Protein AF-C9IYU9-F1 (afdb_monomer)

Sequence (145 aa):
MSISSDEVNFLVYRYLQESGFSHSAFTFGIESHISQSNINGALVPPAALISIIQKGLQYVEAEVSINEDGTLFDGRPIESLSLIDAVMPDVVQTRQQAYRDKLAQQQAAAAAAAAAAASQQGSAKNGENTANGEENGAHTIANNH

pLDDT: mean 80.42, std 19.15, range [40.59, 98.75]

Mean predicted aligned error: 13.11 Å

Solvent-accessible surface area (backbone atoms only — not comparable to full-atom values): 9280 Å² total; per-residue (Å²): 140,87,86,56,69,61,60,54,50,52,33,52,42,49,48,28,53,77,73,64,38,57,68,58,24,53,53,46,40,60,77,67,44,53,88,75,46,92,71,64,66,90,77,55,62,86,65,48,47,61,54,50,52,51,51,48,49,52,47,54,52,46,66,53,45,45,44,98,85,70,48,72,72,90,75,72,86,73,81,79,76,49,75,70,47,70,74,32,69,71,55,46,49,52,50,33,50,55,49,52,54,52,48,56,51,51,52,52,51,52,53,52,53,52,53,57,58,58,64,69,74,69,78,84,80,89,79,88,88,81,82,90,82,91,84,86,85,82,87,85,90,83,84,89,134

Structure (mmCIF, N/CA/C/O backbone):
data_AF-C9IYU9-F1
#
_entry.id   AF-C9IYU9-F1
#
loop_
_atom_site.group_PDB
_atom_site.id
_atom_site.type_symbol
_atom_site.label_atom_id
_atom_site.label_alt_id
_atom_site.label_comp_id
_atom_site.label_asym_id
_atom_site.label_entity_id
_atom_site.label_seq_id
_atom_site.pdbx_PDB_ins_code
_atom_site.Cartn_x
_atom_site.Cartn_y
_atom_site.Cartn_z
_atom_site.occupancy
_atom_site.B_iso_or_equiv
_atom_site.auth_seq_id
_atom_site.auth_comp_id
_atom_site.auth_asym_id
_atom_site.auth_atom_id
_atom_site.pdbx_PDB_model_num
ATOM 1 N N . MET A 1 1 ? 6.353 -12.571 10.142 1.00 62.28 1 MET A N 1
ATOM 2 C CA . MET A 1 1 ? 6.479 -12.282 8.697 1.00 62.28 1 MET A CA 1
ATOM 3 C C . MET A 1 1 ? 7.659 -11.342 8.525 1.00 62.28 1 MET A C 1
ATOM 5 O O . MET A 1 1 ? 7.798 -10.455 9.355 1.00 62.28 1 MET A O 1
ATOM 9 N N . SER A 1 2 ? 8.522 -11.556 7.534 1.00 85.44 2 SER A N 1
ATOM 10 C CA . SER A 1 2 ? 9.650 -10.661 7.236 1.00 85.44 2 SER A CA 1
ATOM 11 C C . SER A 1 2 ? 9.510 -10.134 5.816 1.00 85.44 2 SER A C 1
ATOM 13 O O . SER A 1 2 ? 9.193 -10.913 4.922 1.00 85.44 2 SER A O 1
ATOM 15 N N . ILE A 1 3 ? 9.752 -8.839 5.636 1.00 91.69 3 ILE A N 1
ATOM 16 C CA . ILE A 1 3 ? 9.787 -8.160 4.341 1.00 91.69 3 ILE A CA 1
ATOM 17 C C . ILE A 1 3 ? 11.240 -7.803 4.011 1.00 91.69 3 ILE A C 1
ATOM 19 O O . ILE A 1 3 ? 11.985 -7.378 4.897 1.00 91.69 3 ILE A O 1
ATOM 23 N N . SER A 1 4 ? 11.653 -8.004 2.765 1.00 95.06 4 SER A N 1
ATOM 24 C CA . SER A 1 4 ? 12.990 -7.665 2.269 1.00 95.06 4 SER A CA 1
ATOM 25 C C . SER A 1 4 ? 13.004 -6.326 1.529 1.00 95.06 4 SER A C 1
ATOM 27 O O . SER A 1 4 ? 11.991 -5.880 0.987 1.00 95.06 4 SER A O 1
ATOM 29 N N . SER A 1 5 ? 14.178 -5.690 1.467 1.00 95.25 5 SER A N 1
ATOM 30 C CA . SER A 1 5 ? 14.361 -4.449 0.705 1.00 95.25 5 SER A CA 1
ATOM 31 C C . SER A 1 5 ? 14.053 -4.635 -0.781 1.00 95.25 5 SER A C 1
ATOM 33 O O . SER A 1 5 ? 13.456 -3.750 -1.384 1.00 95.25 5 SER A O 1
ATOM 35 N N . ASP A 1 6 ? 14.397 -5.790 -1.358 1.00 95.88 6 ASP A N 1
ATOM 36 C CA . ASP A 1 6 ? 14.125 -6.097 -2.766 1.00 95.88 6 ASP A CA 1
ATOM 37 C C . ASP A 1 6 ? 12.622 -6.133 -3.060 1.00 95.88 6 ASP A C 1
ATOM 39 O O . ASP A 1 6 ? 12.185 -5.590 -4.072 1.00 95.88 6 ASP A O 1
ATOM 43 N N . GLU A 1 7 ? 11.817 -6.717 -2.167 1.00 96.81 7 GLU A N 1
ATOM 44 C CA . GLU A 1 7 ? 10.355 -6.748 -2.306 1.00 96.81 7 GLU A CA 1
ATOM 45 C C . GLU A 1 7 ? 9.755 -5.343 -2.258 1.00 96.81 7 GLU A C 1
ATOM 47 O O . GLU A 1 7 ? 8.937 -4.989 -3.111 1.00 96.81 7 GLU A O 1
ATOM 52 N N . VAL A 1 8 ? 10.193 -4.516 -1.303 1.00 97.50 8 VAL A N 1
ATOM 53 C CA . VAL A 1 8 ? 9.734 -3.123 -1.200 1.00 97.50 8 VAL A CA 1
ATOM 54 C C . VAL A 1 8 ? 10.152 -2.332 -2.436 1.00 97.50 8 VAL A C 1
ATOM 56 O O . VAL A 1 8 ? 9.312 -1.680 -3.057 1.00 97.50 8 VAL A O 1
ATOM 59 N N . ASN A 1 9 ? 11.422 -2.427 -2.837 1.00 97.94 9 ASN A N 1
ATOM 60 C CA . ASN A 1 9 ? 11.952 -1.735 -4.007 1.00 97.94 9 ASN A CA 1
ATOM 61 C C . ASN A 1 9 ? 11.195 -2.137 -5.272 1.00 97.94 9 ASN A C 1
ATOM 63 O O . ASN A 1 9 ? 10.812 -1.274 -6.058 1.00 97.94 9 ASN A O 1
ATOM 67 N N . PHE A 1 10 ? 10.907 -3.424 -5.459 1.00 98.06 10 PHE A N 1
ATOM 68 C CA . PHE A 1 10 ? 10.161 -3.890 -6.622 1.00 98.06 10 PHE A CA 1
ATOM 69 C C . PHE A 1 10 ? 8.745 -3.320 -6.675 1.00 98.06 10 PHE A C 1
ATOM 71 O O . PHE A 1 10 ? 8.301 -2.865 -7.732 1.00 98.06 10 PHE A O 1
ATOM 78 N N . LEU A 1 11 ? 8.046 -3.284 -5.540 1.00 98.19 11 LEU A N 1
ATOM 79 C CA . LEU A 1 11 ? 6.711 -2.695 -5.461 1.00 98.19 11 LEU A CA 1
ATOM 80 C C . LEU A 1 11 ? 6.729 -1.179 -5.708 1.00 98.19 11 LEU A C 1
ATOM 82 O O . LEU A 1 11 ? 5.859 -0.675 -6.419 1.00 98.19 11 LEU A O 1
ATOM 86 N N . VAL A 1 12 ? 7.730 -0.461 -5.188 1.00 98.50 12 VAL A N 1
ATOM 87 C CA . VAL A 1 12 ? 7.928 0.974 -5.456 1.00 98.50 12 VAL A CA 1
ATOM 88 C C . VAL A 1 12 ? 8.230 1.218 -6.933 1.00 98.50 12 VAL A C 1
ATOM 90 O O . VAL A 1 12 ? 7.568 2.041 -7.561 1.00 98.50 12 VAL A O 1
ATOM 93 N N . TYR A 1 13 ? 9.166 0.471 -7.520 1.00 98.50 13 TYR A N 1
ATOM 94 C CA . TYR A 1 13 ? 9.511 0.567 -8.938 1.00 98.50 13 TYR A CA 1
ATOM 95 C C . TYR A 1 13 ? 8.283 0.353 -9.832 1.00 98.50 13 TYR A C 1
ATOM 97 O O . TYR A 1 13 ? 8.001 1.177 -10.705 1.00 98.50 13 TYR A O 1
ATOM 105 N N . ARG A 1 14 ? 7.502 -0.701 -9.566 1.00 98.25 14 ARG A N 1
ATOM 106 C CA . ARG A 1 14 ? 6.255 -0.991 -10.288 1.00 98.25 14 ARG A CA 1
ATOM 107 C C . ARG A 1 14 ? 5.226 0.121 -10.146 1.00 98.25 14 ARG A C 1
ATOM 109 O O . ARG A 1 14 ? 4.657 0.534 -11.150 1.00 98.25 14 ARG A O 1
ATOM 116 N N . TYR A 1 15 ? 5.037 0.655 -8.943 1.00 98.69 15 TYR A N 1
ATOM 117 C CA . TYR A 1 15 ? 4.150 1.798 -8.723 1.00 98.69 15 TYR A CA 1
ATOM 118 C C . TYR A 1 15 ? 4.567 3.027 -9.545 1.00 98.69 15 TYR A C 1
ATOM 120 O O . TYR A 1 15 ? 3.714 3.672 -10.158 1.00 98.69 15 TYR A O 1
ATOM 128 N N . LEU A 1 16 ? 5.868 3.336 -9.604 1.00 98.75 16 LEU A N 1
ATOM 129 C CA . LEU A 1 16 ? 6.379 4.458 -10.397 1.00 98.75 16 LEU A CA 1
ATOM 130 C C . LEU A 1 16 ? 6.092 4.269 -11.891 1.00 98.75 16 LEU A C 1
ATOM 132 O O . LEU A 1 16 ? 5.670 5.217 -12.554 1.00 98.75 16 LEU A O 1
ATOM 136 N N . GLN A 1 17 ? 6.275 3.052 -12.411 1.00 98.25 17 GLN A N 1
ATOM 137 C CA . GLN A 1 17 ? 5.939 2.719 -13.797 1.00 98.25 17 GLN A CA 1
ATOM 138 C C . GLN A 1 17 ? 4.437 2.851 -14.069 1.00 98.25 17 GLN A C 1
ATOM 140 O O . GLN A 1 17 ? 4.039 3.524 -15.017 1.00 98.25 17 GLN A O 1
ATOM 145 N N . GLU A 1 18 ? 3.606 2.239 -13.225 1.00 98.38 18 GLU A N 1
ATOM 146 C CA . GLU A 1 18 ? 2.145 2.203 -13.367 1.00 98.38 18 GLU A CA 1
ATOM 147 C C . GLU A 1 18 ? 1.512 3.599 -13.263 1.00 98.38 18 GLU A C 1
ATOM 149 O O . GLU A 1 18 ? 0.518 3.877 -13.930 1.00 98.38 18 GLU A O 1
ATOM 154 N N . SER A 1 19 ? 2.123 4.498 -12.487 1.00 98.50 19 SER A N 1
ATOM 155 C CA . SER A 1 19 ? 1.676 5.890 -12.330 1.00 98.50 19 SER A CA 1
ATOM 156 C C . SER A 1 19 ? 2.205 6.838 -13.417 1.00 98.50 19 SER A C 1
ATOM 158 O O . SER A 1 19 ? 1.861 8.017 -13.422 1.00 98.50 19 SER A O 1
ATOM 160 N N . GLY A 1 20 ? 3.061 6.361 -14.328 1.00 98.31 20 GLY A N 1
ATOM 161 C CA . GLY A 1 20 ? 3.636 7.172 -15.406 1.00 98.31 20 GLY A CA 1
ATOM 162 C C . GLY A 1 20 ? 4.847 8.029 -15.010 1.00 98.31 20 GLY A C 1
ATOM 163 O O . GLY A 1 20 ? 5.294 8.860 -15.805 1.00 98.31 20 GLY A O 1
ATOM 164 N N . PHE A 1 21 ? 5.433 7.823 -13.824 1.00 98.62 21 PHE A N 1
ATOM 165 C CA . PHE A 1 21 ? 6.616 8.551 -13.346 1.00 98.62 21 PHE A CA 1
ATOM 166 C C . PHE A 1 21 ? 7.906 8.034 -14.002 1.00 98.62 21 PHE A C 1
ATOM 168 O O . PHE A 1 21 ? 8.796 7.502 -13.344 1.00 98.62 21 PHE A O 1
ATOM 175 N N . SER A 1 22 ? 8.013 8.199 -15.321 1.00 98.12 22 SER A N 1
ATOM 176 C CA . SER A 1 22 ? 9.046 7.569 -16.158 1.00 98.12 22 SER A CA 1
ATOM 177 C C . SER A 1 22 ? 10.479 7.901 -15.726 1.00 98.12 22 SER A C 1
ATOM 179 O O . SER A 1 22 ? 11.313 7.004 -15.625 1.00 98.12 22 SER A O 1
ATOM 181 N N . HIS A 1 23 ? 10.773 9.172 -15.423 1.00 98.56 23 HIS A N 1
ATOM 182 C CA . HIS A 1 23 ? 12.108 9.583 -14.968 1.00 98.56 23 HIS A CA 1
ATOM 183 C C . HIS A 1 23 ? 12.446 9.013 -13.587 1.00 98.56 23 HIS A C 1
ATOM 185 O O . HIS A 1 23 ? 13.547 8.507 -13.389 1.00 98.56 23 HIS A O 1
ATOM 191 N N . SER A 1 24 ? 11.490 9.034 -12.655 1.00 98.69 24 SER A N 1
ATOM 192 C CA . SER A 1 24 ? 11.669 8.460 -11.319 1.00 98.69 24 SER A CA 1
ATOM 193 C C . SER A 1 24 ? 11.855 6.949 -11.384 1.00 98.69 24 SER A C 1
ATOM 195 O O . SER A 1 24 ? 12.763 6.434 -10.748 1.00 98.69 24 SER A O 1
ATOM 197 N N . ALA A 1 25 ? 11.053 6.242 -12.185 1.00 98.44 25 ALA A N 1
ATOM 198 C CA . ALA A 1 25 ? 11.197 4.805 -12.391 1.00 98.44 25 ALA A CA 1
ATOM 199 C C . ALA A 1 25 ? 12.566 4.457 -12.995 1.00 98.44 25 ALA A C 1
ATOM 201 O O . ALA A 1 25 ? 13.191 3.494 -12.561 1.00 98.44 25 ALA A O 1
ATOM 202 N N . PHE A 1 26 ? 13.056 5.247 -13.959 1.00 98.44 26 PHE A N 1
ATOM 203 C CA . PHE A 1 26 ? 14.385 5.056 -14.540 1.00 98.44 26 PHE A CA 1
ATOM 204 C C . PHE A 1 26 ? 15.492 5.210 -13.491 1.00 98.44 26 PHE A C 1
ATOM 206 O O . PHE A 1 26 ? 16.261 4.274 -13.283 1.00 98.44 26 PHE A O 1
ATOM 213 N N . THR A 1 27 ? 15.545 6.354 -12.802 1.00 98.62 27 THR A N 1
ATOM 214 C CA . THR A 1 27 ? 16.569 6.623 -11.782 1.00 98.62 27 THR A CA 1
ATOM 215 C C . THR A 1 27 ? 1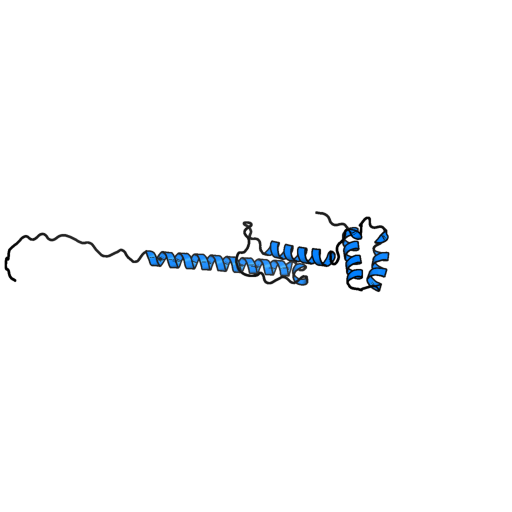6.505 5.593 -10.658 1.00 98.62 27 THR A C 1
ATOM 217 O O . THR A 1 27 ? 17.510 4.958 -10.344 1.00 98.62 27 THR A O 1
ATOM 220 N N . PHE A 1 28 ? 15.307 5.341 -10.125 1.00 98.62 28 PHE A N 1
ATOM 221 C CA . PHE A 1 28 ? 15.098 4.376 -9.053 1.00 98.62 28 PHE A CA 1
ATOM 222 C C . PHE A 1 28 ? 15.465 2.952 -9.479 1.00 98.62 28 PHE A C 1
ATOM 224 O O . PHE A 1 28 ? 16.065 2.222 -8.700 1.00 98.62 28 PHE A O 1
ATOM 231 N N . GLY A 1 29 ? 15.156 2.540 -10.713 1.00 98.12 29 GLY A N 1
ATOM 232 C CA . GLY A 1 29 ? 15.512 1.212 -11.220 1.00 98.12 29 GLY A CA 1
ATOM 233 C C . GLY A 1 29 ? 17.024 0.961 -11.242 1.00 98.12 29 GLY A C 1
ATOM 234 O O . GLY A 1 29 ? 17.459 -0.161 -10.980 1.00 98.12 29 GLY A O 1
ATOM 235 N N . ILE A 1 30 ? 17.822 2.002 -11.501 1.00 98.06 30 ILE A N 1
ATOM 236 C CA . ILE A 1 30 ? 19.287 1.932 -11.439 1.00 98.06 30 ILE A CA 1
ATOM 237 C C . ILE A 1 30 ? 19.780 1.966 -9.988 1.00 98.06 30 ILE A C 1
ATOM 239 O O . ILE A 1 30 ? 20.546 1.088 -9.599 1.00 98.06 30 ILE A O 1
ATOM 243 N N . GLU A 1 31 ? 19.326 2.934 -9.186 1.00 98.25 31 GLU A N 1
ATOM 244 C CA . GLU A 1 31 ? 19.770 3.126 -7.793 1.00 98.25 31 GLU A CA 1
ATOM 245 C C . GLU A 1 31 ? 19.409 1.949 -6.878 1.00 98.25 31 GLU A C 1
ATOM 247 O O . GLU A 1 31 ? 20.182 1.589 -5.995 1.00 98.25 31 GLU A O 1
ATOM 252 N N . SER A 1 32 ? 18.252 1.323 -7.104 1.00 97.50 32 SER A N 1
ATOM 253 C CA . SER A 1 32 ? 17.789 0.159 -6.336 1.00 97.50 32 SER A CA 1
ATOM 254 C C . SER A 1 32 ? 18.332 -1.176 -6.847 1.00 97.50 32 SER A C 1
ATOM 256 O O . SER A 1 32 ? 18.022 -2.211 -6.261 1.00 97.50 32 SER A O 1
ATOM 258 N N . HIS A 1 33 ? 19.109 -1.176 -7.939 1.00 97.25 33 HIS A N 1
ATOM 259 C CA . HIS A 1 33 ? 19.581 -2.387 -8.614 1.00 97.25 33 HIS A CA 1
ATOM 260 C C . HIS A 1 33 ? 18.455 -3.384 -8.940 1.00 97.25 33 HIS A C 1
ATOM 262 O O . HIS A 1 33 ? 18.628 -4.596 -8.807 1.00 97.25 33 HIS A O 1
ATOM 268 N N . ILE A 1 34 ? 17.301 -2.896 -9.415 1.00 96.56 34 ILE A N 1
ATOM 269 C CA . ILE A 1 34 ? 16.100 -3.733 -9.561 1.00 96.56 34 ILE A CA 1
ATOM 270 C C . ILE A 1 34 ? 16.288 -4.927 -10.508 1.00 96.56 34 ILE A C 1
ATOM 272 O O . ILE A 1 34 ? 15.658 -5.966 -10.335 1.00 96.56 34 ILE A O 1
ATOM 276 N N . SER A 1 35 ? 17.195 -4.815 -11.481 1.00 93.75 35 SER A N 1
ATOM 277 C CA . SER A 1 35 ? 17.549 -5.896 -12.408 1.00 93.75 35 SER A CA 1
ATOM 278 C C . SER A 1 35 ? 18.296 -7.064 -11.758 1.00 93.75 35 SER A C 1
ATOM 280 O O . SER A 1 35 ? 18.366 -8.135 -12.355 1.00 93.75 35 SER A O 1
ATOM 282 N N . GLN A 1 36 ? 18.862 -6.869 -10.564 1.00 95.00 36 GLN A N 1
ATOM 283 C CA . GLN A 1 36 ? 19.524 -7.912 -9.776 1.00 95.00 36 GLN A CA 1
ATOM 284 C C . GLN A 1 36 ? 18.568 -8.582 -8.779 1.00 95.00 36 GLN A C 1
ATOM 286 O O . GLN A 1 36 ? 18.937 -9.572 -8.150 1.00 95.00 36 GLN A O 1
ATOM 291 N N . SER A 1 37 ? 17.344 -8.065 -8.641 1.00 93.69 37 SER A N 1
ATOM 292 C CA . SER A 1 37 ? 16.313 -8.678 -7.810 1.00 93.69 37 SER A CA 1
ATOM 293 C C . SER A 1 37 ? 15.881 -10.029 -8.388 1.00 93.69 37 SER A C 1
ATOM 295 O O . SER A 1 37 ? 15.671 -10.170 -9.592 1.00 93.69 37 SER A O 1
ATOM 297 N N . ASN A 1 38 ? 15.661 -11.019 -7.519 1.00 94.19 38 ASN A N 1
ATOM 298 C CA . ASN A 1 38 ? 15.140 -12.340 -7.903 1.00 94.19 38 ASN A CA 1
ATOM 299 C C . ASN A 1 38 ? 13.605 -12.367 -8.080 1.00 94.19 38 ASN A C 1
ATOM 301 O O . ASN A 1 38 ? 12.999 -13.440 -8.130 1.00 94.19 38 ASN A O 1
ATOM 305 N N . ILE A 1 39 ? 12.950 -11.204 -8.144 1.00 96.00 39 ILE A N 1
ATOM 306 C CA . ILE A 1 39 ? 11.490 -11.099 -8.215 1.00 96.00 39 ILE A CA 1
ATOM 307 C C . ILE A 1 39 ? 11.007 -11.242 -9.660 1.00 96.00 39 ILE A C 1
ATOM 309 O O . ILE A 1 39 ? 11.357 -10.468 -10.550 1.00 96.00 39 ILE A O 1
ATOM 313 N N . ASN A 1 40 ? 10.119 -12.211 -9.891 1.00 95.06 40 ASN A N 1
ATOM 314 C CA . ASN A 1 40 ? 9.447 -12.369 -11.176 1.00 95.06 40 ASN A CA 1
ATOM 315 C C . ASN A 1 40 ? 8.297 -11.359 -11.317 1.00 95.06 40 ASN A C 1
ATOM 317 O O . ASN A 1 40 ? 7.198 -11.566 -10.799 1.00 95.06 40 ASN A O 1
ATOM 321 N N . GLY A 1 41 ? 8.531 -10.296 -12.087 1.00 92.69 41 GLY A N 1
ATOM 322 C CA . GLY A 1 41 ? 7.547 -9.237 -12.310 1.00 92.69 41 GLY A CA 1
ATOM 323 C C . GLY A 1 41 ? 6.223 -9.676 -12.935 1.00 92.69 41 GLY A C 1
ATOM 324 O O . GLY A 1 41 ? 5.220 -9.001 -12.714 1.00 92.69 41 GLY A O 1
ATOM 325 N N . ALA A 1 42 ? 6.180 -10.806 -13.649 1.00 95.38 42 ALA A N 1
ATOM 326 C CA . ALA A 1 42 ? 4.943 -11.335 -14.228 1.00 95.38 42 ALA A CA 1
ATOM 327 C C . ALA A 1 42 ? 3.962 -11.866 -13.168 1.0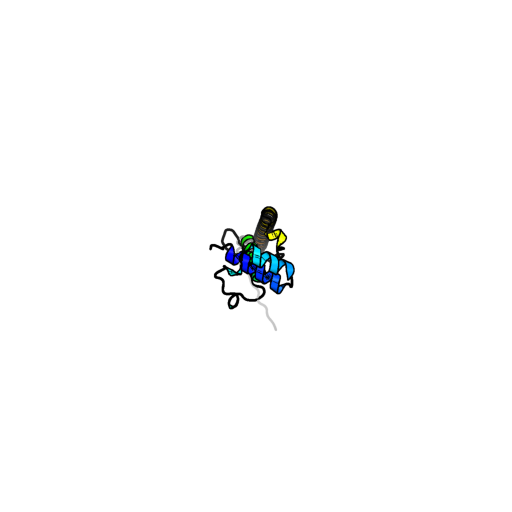0 95.38 42 ALA A C 1
ATOM 329 O O . ALA A 1 42 ? 2.763 -11.938 -13.424 1.00 95.38 42 ALA A O 1
ATOM 330 N N . LEU A 1 43 ? 4.459 -12.226 -11.979 1.00 96.19 43 LEU A N 1
ATOM 331 C CA . LEU A 1 43 ? 3.631 -12.687 -10.861 1.00 96.19 43 LEU A CA 1
ATOM 332 C C . LEU A 1 43 ? 3.112 -11.535 -9.994 1.00 96.19 43 LEU A C 1
ATOM 334 O O . LEU A 1 43 ? 2.221 -11.744 -9.174 1.00 96.19 43 LEU A O 1
ATOM 338 N N . VAL A 1 44 ? 3.661 -10.328 -10.156 1.00 96.94 44 VAL A N 1
ATOM 339 C CA . VAL A 1 44 ? 3.261 -9.154 -9.376 1.00 96.94 44 VAL A CA 1
ATOM 340 C C . VAL A 1 44 ? 2.126 -8.431 -10.110 1.00 96.94 44 VAL A C 1
ATOM 342 O O . VAL A 1 44 ? 2.366 -7.855 -11.182 1.00 96.94 44 VAL A O 1
ATOM 345 N N . PRO A 1 45 ? 0.893 -8.439 -9.567 1.00 97.69 45 PRO A N 1
ATOM 346 C CA . PRO A 1 45 ? -0.251 -7.824 -10.229 1.00 97.69 45 PRO A CA 1
ATOM 347 C C . PRO A 1 45 ? -0.108 -6.294 -10.299 1.00 97.69 45 PRO A C 1
ATOM 349 O O . PRO A 1 45 ? 0.651 -5.707 -9.522 1.00 97.69 45 PRO A O 1
ATOM 352 N N . PRO A 1 46 ? -0.828 -5.622 -11.214 1.00 97.00 46 PRO A N 1
ATOM 353 C CA . PRO A 1 46 ? -0.918 -4.165 -11.216 1.00 97.00 46 PRO A CA 1
ATOM 354 C C . PRO A 1 46 ? -1.447 -3.630 -9.881 1.00 97.00 46 PRO A C 1
ATOM 356 O O . PRO A 1 46 ? -2.247 -4.292 -9.217 1.00 97.00 46 PRO A O 1
ATOM 359 N N . ALA A 1 47 ? -1.019 -2.429 -9.496 1.00 97.62 47 ALA A N 1
ATOM 360 C CA . ALA A 1 47 ? -1.399 -1.757 -8.256 1.00 97.62 47 ALA A CA 1
ATOM 361 C C . ALA A 1 47 ? -1.096 -2.564 -6.975 1.00 97.62 47 ALA A C 1
ATOM 363 O O . ALA A 1 47 ? -1.725 -2.342 -5.936 1.00 97.62 47 ALA A O 1
ATOM 364 N N . ALA A 1 48 ? -0.124 -3.486 -7.013 1.00 98.00 48 ALA A N 1
ATOM 365 C CA . ALA A 1 48 ? 0.234 -4.324 -5.866 1.00 98.00 48 ALA A CA 1
ATOM 366 C C . ALA A 1 48 ? 0.660 -3.502 -4.637 1.00 98.00 48 ALA A C 1
ATOM 368 O O . ALA A 1 48 ? 0.202 -3.790 -3.531 1.00 98.00 48 ALA A O 1
ATOM 369 N N . LEU A 1 49 ? 1.472 -2.452 -4.828 1.00 98.31 49 LEU A N 1
ATOM 370 C CA . LEU A 1 49 ? 1.893 -1.570 -3.733 1.00 98.31 49 LEU A CA 1
ATOM 371 C C . LEU A 1 49 ? 0.685 -0.907 -3.060 1.00 98.31 49 LEU A C 1
ATOM 373 O O . LEU A 1 49 ? 0.521 -0.996 -1.847 1.00 98.31 49 LEU A O 1
ATOM 377 N N . ILE A 1 50 ? -0.188 -0.293 -3.862 1.00 97.75 50 ILE A N 1
ATOM 378 C CA . ILE A 1 50 ? -1.395 0.388 -3.378 1.00 97.75 50 ILE A CA 1
ATOM 379 C C . ILE A 1 50 ? -2.304 -0.607 -2.648 1.00 97.75 50 ILE A C 1
ATOM 381 O O . ILE A 1 50 ? -2.787 -0.313 -1.559 1.00 97.75 50 ILE A O 1
ATOM 385 N N . SER A 1 51 ? -2.487 -1.805 -3.206 1.00 97.88 51 SER A N 1
ATOM 386 C CA . SER A 1 51 ? -3.328 -2.853 -2.619 1.00 97.88 51 SER A CA 1
ATOM 387 C C . SER A 1 51 ? -2.820 -3.309 -1.249 1.00 97.88 51 SER A C 1
ATOM 389 O O . SER A 1 51 ? -3.613 -3.518 -0.333 1.00 97.88 51 SER A O 1
ATOM 391 N N . ILE A 1 52 ? -1.502 -3.465 -1.085 1.00 97.38 52 ILE A N 1
ATOM 392 C CA . ILE A 1 52 ? -0.902 -3.826 0.206 1.00 97.38 52 ILE A CA 1
ATOM 393 C C . ILE A 1 52 ? -1.033 -2.674 1.203 1.00 97.38 52 ILE A C 1
ATOM 395 O O . ILE A 1 52 ? -1.389 -2.9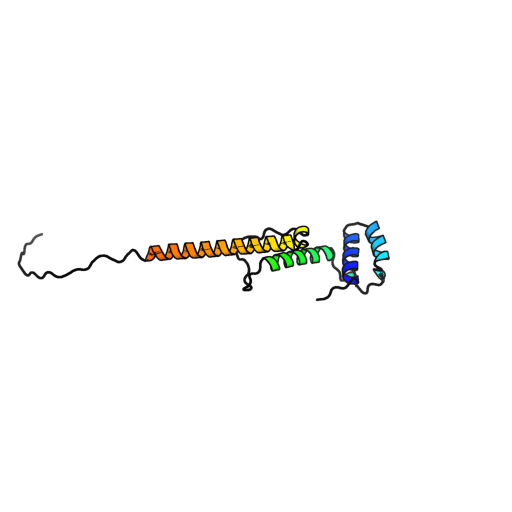22 2.349 1.00 97.38 52 ILE A O 1
ATOM 399 N N . ILE A 1 53 ? -0.821 -1.428 0.773 1.00 97.31 53 ILE A N 1
ATOM 400 C CA . ILE A 1 53 ? -1.015 -0.243 1.621 1.00 97.31 53 ILE A CA 1
ATOM 401 C C . ILE A 1 53 ? -2.469 -0.150 2.107 1.00 97.31 53 ILE A C 1
ATOM 403 O O . ILE A 1 53 ? -2.706 0.064 3.292 1.00 97.31 53 ILE A O 1
ATOM 407 N N . GLN A 1 54 ? -3.447 -0.377 1.226 1.00 95.44 54 GLN A N 1
ATOM 408 C CA . GLN A 1 54 ? -4.868 -0.403 1.588 1.00 95.44 54 GLN A CA 1
ATOM 409 C C 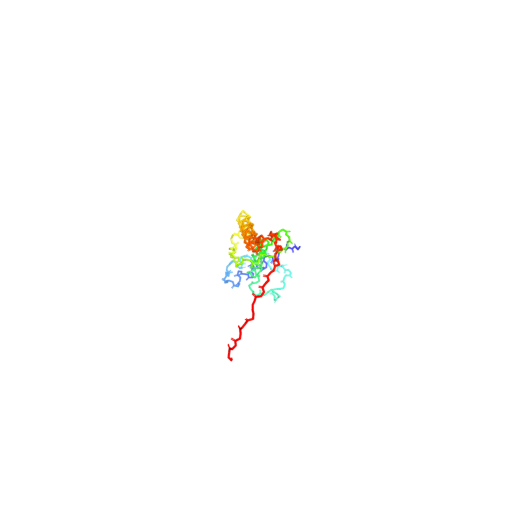. GLN A 1 54 ? -5.184 -1.506 2.602 1.00 95.44 54 GLN A C 1
ATOM 411 O O . GLN A 1 54 ? -5.910 -1.266 3.563 1.00 95.44 54 GLN A O 1
ATOM 416 N N . LYS A 1 55 ? -4.617 -2.705 2.423 1.00 95.00 55 LYS A N 1
ATOM 417 C CA . LYS A 1 55 ? -4.751 -3.796 3.399 1.00 95.00 55 LYS A CA 1
ATOM 418 C C . LYS A 1 55 ? -4.070 -3.468 4.728 1.00 95.00 55 LYS A C 1
ATOM 420 O O . LYS A 1 55 ? -4.611 -3.808 5.770 1.00 95.00 55 LYS A O 1
ATOM 425 N N . GLY A 1 56 ? -2.920 -2.796 4.699 1.00 94.12 56 GLY A N 1
ATOM 426 C CA . GLY A 1 56 ? -2.236 -2.308 5.897 1.00 94.12 56 GLY A CA 1
ATOM 427 C C . GLY A 1 56 ? -3.085 -1.295 6.664 1.00 94.12 56 GLY A C 1
ATOM 428 O O . GLY A 1 56 ? -3.222 -1.411 7.874 1.00 94.12 56 GLY A O 1
ATOM 429 N N . LEU A 1 57 ? -3.735 -0.365 5.962 1.00 93.44 57 LEU A N 1
ATOM 430 C CA . LEU A 1 57 ? -4.668 0.589 6.564 1.00 93.44 57 LEU A CA 1
ATOM 431 C C . LEU A 1 57 ? -5.862 -0.116 7.226 1.00 93.44 57 LEU A C 1
ATOM 433 O O . LEU A 1 57 ? -6.162 0.152 8.384 1.00 93.44 57 LEU A O 1
ATOM 437 N N . GLN A 1 58 ? -6.484 -1.071 6.530 1.00 90.44 58 GLN A N 1
ATOM 438 C CA . GLN A 1 58 ? -7.574 -1.889 7.085 1.00 90.44 58 GLN A CA 1
ATOM 439 C C . GLN A 1 58 ? -7.123 -2.710 8.296 1.00 90.44 58 GLN A C 1
ATOM 441 O O . GLN A 1 58 ? -7.894 -2.929 9.224 1.00 90.44 58 GLN A O 1
ATOM 446 N N . TYR A 1 59 ? -5.874 -3.175 8.292 1.00 91.19 59 TYR A N 1
ATOM 447 C CA . TYR A 1 59 ? -5.298 -3.893 9.419 1.00 91.19 59 TYR A CA 1
ATOM 448 C C . TYR A 1 59 ? -5.147 -2.977 10.643 1.00 91.19 59 TYR A C 1
ATOM 450 O O . TYR A 1 59 ? -5.565 -3.361 11.730 1.00 91.19 59 TYR A O 1
ATOM 458 N N . VAL A 1 60 ? -4.663 -1.741 10.467 1.00 90.38 60 VAL A N 1
ATOM 459 C CA . VAL A 1 60 ? -4.611 -0.738 11.549 1.00 90.38 60 VAL A CA 1
ATOM 460 C C . VAL A 1 60 ? -6.015 -0.409 12.068 1.00 90.38 60 VAL A C 1
ATOM 462 O O . VAL A 1 60 ? -6.234 -0.349 13.275 1.00 90.38 60 VAL A O 1
ATOM 465 N N . GLU A 1 61 ? -6.996 -0.239 11.179 1.00 8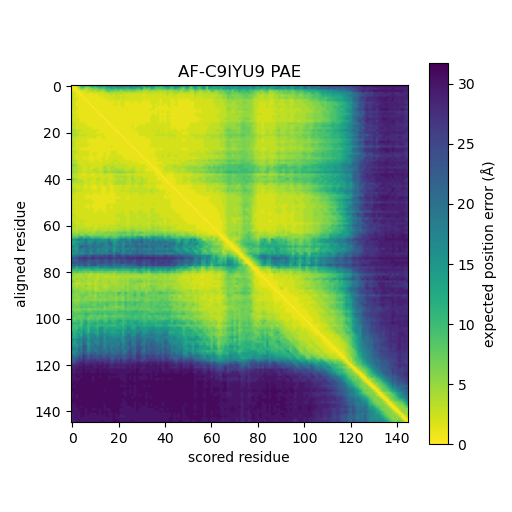6.88 61 GLU A N 1
ATOM 466 C CA . GLU A 1 61 ? -8.398 -0.043 11.576 1.00 86.88 61 GLU A CA 1
ATOM 467 C C . GLU A 1 61 ? -8.932 -1.228 12.390 1.00 86.88 61 GLU A C 1
ATOM 469 O O . GLU A 1 61 ? -9.601 -1.029 13.405 1.00 86.88 61 GLU A O 1
ATOM 474 N N . ALA A 1 62 ? -8.599 -2.456 11.981 1.00 85.50 62 ALA A N 1
ATOM 475 C CA . ALA A 1 62 ? -8.983 -3.664 12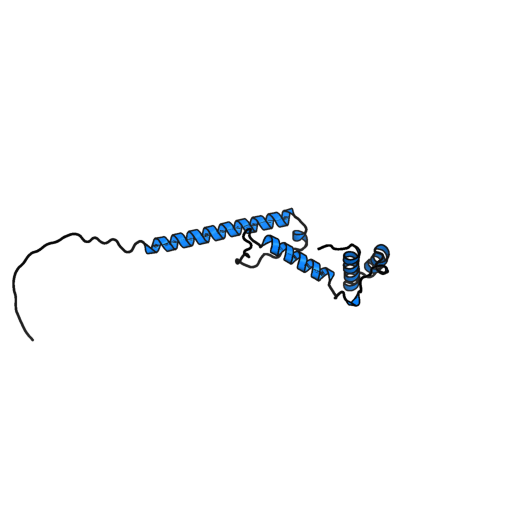.694 1.00 85.50 62 ALA A CA 1
ATOM 476 C C . ALA A 1 62 ? -8.368 -3.708 14.102 1.00 85.50 62 ALA A C 1
ATOM 478 O O . ALA A 1 62 ? -9.104 -3.931 15.061 1.00 85.50 62 ALA A O 1
ATOM 479 N N . GLU A 1 63 ? -7.070 -3.424 14.245 1.00 85.38 63 GLU A N 1
ATOM 480 C CA . GLU A 1 63 ? -6.380 -3.373 15.546 1.00 85.38 63 GLU A CA 1
ATOM 481 C C . GLU A 1 63 ? -7.003 -2.349 16.505 1.00 85.38 63 GLU A C 1
ATOM 483 O O . GLU A 1 63 ? -7.095 -2.600 17.704 1.00 85.38 63 GLU A O 1
ATOM 488 N N . VAL A 1 64 ? -7.489 -1.222 15.981 1.00 83.44 64 VAL A N 1
ATOM 489 C CA . VAL A 1 64 ? -8.194 -0.201 16.771 1.00 83.44 64 VAL A CA 1
ATOM 490 C C . VAL A 1 64 ? -9.620 -0.635 17.147 1.00 83.44 64 VAL A C 1
ATOM 492 O O . VAL A 1 64 ? -10.144 -0.199 18.172 1.00 83.44 64 VAL A O 1
ATOM 495 N N . SER A 1 65 ? -10.259 -1.472 16.326 1.00 79.12 65 SER A N 1
ATOM 496 C CA . SER A 1 65 ? -11.670 -1.871 16.471 1.00 79.12 65 SER A CA 1
ATOM 497 C C . SER A 1 65 ? -11.920 -3.114 17.335 1.00 79.12 65 SER A C 1
ATOM 499 O O . SER A 1 65 ? -13.072 -3.396 17.671 1.00 79.12 65 SER A O 1
ATOM 501 N N . ILE A 1 66 ? -10.871 -3.876 17.657 1.00 81.25 66 ILE A N 1
ATOM 502 C CA . ILE A 1 66 ? -10.964 -5.104 18.454 1.00 81.25 66 ILE A CA 1
ATOM 503 C C . ILE A 1 66 ? -10.904 -4.756 19.946 1.00 81.25 66 ILE A C 1
ATOM 505 O O . ILE A 1 66 ? -10.026 -4.022 20.401 1.00 81.25 66 ILE A O 1
ATOM 509 N N . ASN A 1 67 ? -11.837 -5.311 20.717 1.00 70.62 67 ASN A N 1
ATOM 510 C CA . ASN A 1 67 ? -11.857 -5.190 22.172 1.00 70.62 67 ASN A CA 1
ATOM 511 C C . ASN A 1 67 ? -10.795 -6.084 22.841 1.00 70.62 67 ASN A C 1
ATOM 513 O O . ASN A 1 67 ? -10.313 -7.052 22.255 1.00 70.62 67 ASN A O 1
ATOM 517 N N . GLU A 1 68 ? -10.487 -5.824 24.117 1.00 70.81 68 GLU A N 1
ATOM 518 C CA . GLU A 1 68 ?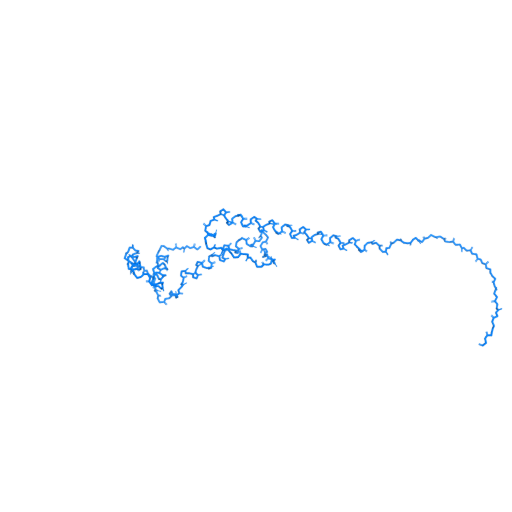 -9.575 -6.666 24.920 1.00 70.81 68 GLU A CA 1
ATOM 519 C C . GLU A 1 68 ? -10.056 -8.130 25.035 1.00 70.81 68 GLU A C 1
ATOM 521 O O . GLU A 1 68 ? -9.245 -9.034 25.225 1.00 70.81 68 GLU A O 1
ATOM 526 N N . ASP A 1 69 ? -11.363 -8.376 24.881 1.00 71.44 69 ASP A N 1
ATOM 527 C CA . ASP A 1 69 ? -11.987 -9.705 24.896 1.00 71.44 69 ASP A CA 1
ATOM 528 C C . ASP A 1 69 ? -12.054 -10.386 23.512 1.00 71.44 69 ASP A C 1
ATOM 530 O O . ASP A 1 69 ? -12.571 -11.497 23.390 1.00 71.44 69 ASP A O 1
ATOM 534 N N . GLY A 1 70 ? -11.522 -9.743 22.465 1.00 68.75 70 GLY A N 1
ATOM 535 C CA . GLY A 1 70 ? -11.508 -10.257 21.095 1.00 68.75 70 GLY A CA 1
ATOM 536 C C . GLY A 1 70 ? -12.827 -10.095 20.333 1.00 68.75 70 GLY A C 1
ATOM 537 O O . GLY A 1 70 ? -12.929 -10.572 19.200 1.00 68.75 70 GLY A O 1
ATOM 538 N N . THR A 1 71 ? -13.836 -9.436 20.911 1.00 74.56 71 THR A N 1
ATOM 539 C CA . THR A 1 71 ? -15.091 -9.139 20.208 1.00 74.56 71 THR A CA 1
ATOM 540 C C . THR A 1 71 ? -14.937 -7.938 19.271 1.00 74.56 71 THR A C 1
ATOM 542 O O . THR A 1 71 ? -14.198 -6.991 19.550 1.00 74.56 71 THR A O 1
ATOM 545 N N . LEU A 1 72 ? -15.635 -7.988 18.131 1.00 66.94 72 LEU A N 1
ATOM 546 C CA . LEU A 1 72 ? -15.732 -6.872 17.191 1.00 66.94 72 LEU A CA 1
ATOM 547 C C . LEU A 1 72 ? -16.763 -5.855 17.684 1.00 66.94 72 LEU A C 1
ATOM 549 O O . LEU A 1 72 ? -17.811 -6.213 18.221 1.00 66.94 72 LEU A O 1
ATOM 553 N N . PHE A 1 73 ? -16.484 -4.579 17.444 1.00 66.75 73 PHE A N 1
ATOM 554 C CA . PHE A 1 73 ? -17.433 -3.507 17.694 1.00 66.75 73 PHE A CA 1
ATOM 555 C C . PHE A 1 73 ? -18.643 -3.605 16.745 1.00 66.75 73 PHE A C 1
ATOM 557 O O . PHE A 1 73 ? -18.533 -3.346 15.550 1.00 66.75 73 PHE A O 1
ATOM 564 N N . ASP A 1 74 ? -19.819 -3.937 17.284 1.00 65.06 74 ASP A N 1
ATOM 565 C CA . ASP A 1 74 ? -21.068 -4.133 16.519 1.00 65.06 74 ASP A CA 1
ATOM 566 C C . ASP A 1 74 ? -21.781 -2.799 16.158 1.00 65.06 74 ASP A C 1
ATOM 568 O O . ASP A 1 74 ? -22.921 -2.764 15.693 1.00 65.06 74 ASP A O 1
ATOM 572 N N . GLY A 1 75 ? -21.140 -1.650 16.420 1.00 52.81 75 GLY A N 1
ATOM 573 C CA . GLY A 1 75 ? -21.807 -0.352 16.558 1.00 52.81 75 GLY A CA 1
ATOM 574 C C . GLY A 1 75 ? -21.412 0.739 15.560 1.00 52.81 75 GLY A C 1
ATOM 575 O O . GLY A 1 75 ? -20.815 1.724 15.960 1.00 52.81 75 GLY A O 1
ATOM 576 N N . ARG A 1 76 ? -21.916 0.684 14.320 1.00 54.69 76 ARG A N 1
ATOM 577 C CA . ARG A 1 76 ? -21.814 1.721 13.251 1.00 54.69 76 ARG A CA 1
ATOM 578 C C . ARG A 1 76 ? -20.499 1.740 12.450 1.00 54.69 76 ARG A C 1
ATOM 580 O O . ARG A 1 76 ? -19.469 1.301 12.952 1.00 54.69 76 ARG A O 1
ATOM 587 N N . PRO A 1 77 ? -20.532 2.270 11.203 1.00 54.38 77 PRO A N 1
ATOM 588 C CA . PRO A 1 77 ? -19.348 2.373 10.3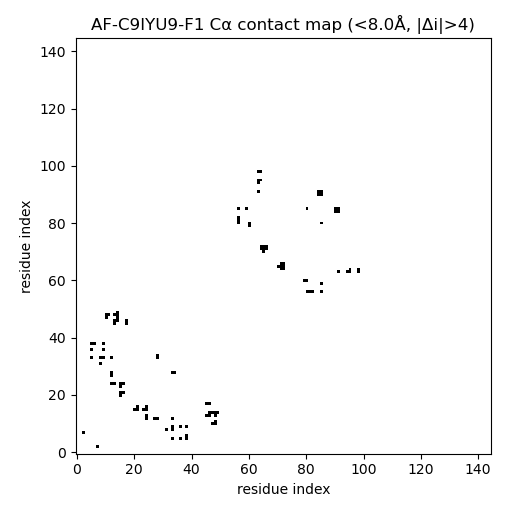62 1.00 54.38 77 PRO A CA 1
ATOM 589 C C . PRO A 1 77 ? -18.247 3.151 11.078 1.00 54.38 77 PRO A C 1
ATOM 591 O O . PRO A 1 77 ? -18.459 4.281 11.522 1.00 54.38 77 PRO A O 1
ATOM 594 N N . ILE A 1 78 ? -17.086 2.516 11.175 1.00 58.19 78 ILE A N 1
ATOM 595 C CA . ILE A 1 78 ? -15.821 3.118 11.581 1.00 58.19 78 ILE A CA 1
ATOM 596 C C . ILE A 1 78 ? -15.606 4.337 10.676 1.00 58.19 78 ILE A C 1
ATOM 598 O O . ILE A 1 78 ? -15.716 4.233 9.453 1.00 58.19 78 ILE A O 1
ATOM 602 N N . GLU A 1 79 ? -15.334 5.507 11.258 1.00 70.06 79 GLU A N 1
ATOM 603 C CA . GLU A 1 79 ? -14.793 6.606 10.461 1.00 70.06 79 GLU A CA 1
ATOM 604 C C . GLU A 1 79 ? -13.454 6.132 9.907 1.00 70.06 79 GLU A C 1
ATOM 606 O O . GLU A 1 79 ? -12.517 5.945 10.689 1.00 70.06 79 GLU A O 1
ATOM 611 N N . SER A 1 80 ? -13.388 5.927 8.592 1.00 77.06 80 SER A N 1
ATOM 612 C CA . SER A 1 80 ? -12.195 5.435 7.907 1.00 77.06 80 SER A CA 1
ATOM 613 C C . SER A 1 80 ? -10.975 6.259 8.310 1.00 77.06 80 SER A C 1
ATOM 615 O O . SER A 1 80 ? -11.018 7.494 8.222 1.00 77.06 80 SER A O 1
ATOM 617 N N . LEU A 1 81 ? -9.905 5.597 8.748 1.00 83.75 81 LEU A N 1
ATOM 618 C CA . LEU A 1 81 ? -8.632 6.269 8.971 1.00 83.75 81 LEU A CA 1
ATOM 619 C C . LEU A 1 81 ? -8.078 6.730 7.625 1.00 83.75 81 LEU A C 1
ATOM 621 O O . LEU A 1 81 ? -8.136 6.015 6.624 1.00 83.75 81 LEU A O 1
ATOM 625 N N . SER A 1 82 ? -7.498 7.928 7.595 1.00 91.88 82 SER A N 1
ATOM 626 C CA . SER A 1 82 ? -6.658 8.291 6.461 1.00 91.88 82 SER A CA 1
ATOM 627 C C . SER A 1 82 ? -5.336 7.526 6.545 1.00 91.88 82 SER A C 1
ATOM 629 O O . SER A 1 82 ? -4.858 7.185 7.629 1.00 91.88 82 SER A O 1
ATOM 631 N N . LEU A 1 83 ? -4.700 7.291 5.395 1.00 92.00 83 LEU A N 1
ATOM 632 C CA . LEU A 1 83 ? -3.378 6.663 5.360 1.00 92.00 83 LEU A CA 1
ATOM 633 C C . LEU A 1 83 ? -2.331 7.465 6.156 1.00 92.00 83 LEU A C 1
ATOM 635 O O . LEU A 1 83 ? -1.409 6.880 6.713 1.00 92.00 83 LEU A O 1
ATOM 639 N N . ILE A 1 84 ? -2.483 8.792 6.219 1.00 93.62 84 ILE A N 1
ATOM 640 C CA . ILE A 1 84 ? -1.585 9.675 6.972 1.00 93.62 84 ILE A CA 1
ATOM 641 C C . ILE A 1 84 ? -1.798 9.518 8.478 1.00 93.62 84 ILE A C 1
ATOM 643 O O . ILE A 1 84 ? -0.827 9.429 9.222 1.00 93.62 84 ILE A O 1
ATOM 647 N N . ASP A 1 85 ? -3.047 9.417 8.926 1.00 91.75 85 ASP A N 1
ATOM 648 C CA . ASP A 1 85 ? -3.345 9.194 10.343 1.00 91.75 85 ASP A CA 1
ATOM 649 C C . ASP A 1 85 ? -2.843 7.821 10.801 1.00 91.75 85 ASP A C 1
ATOM 651 O O . ASP A 1 85 ? -2.310 7.687 11.899 1.00 91.75 85 ASP A O 1
ATOM 655 N N . ALA A 1 86 ? -2.956 6.805 9.941 1.00 90.62 86 ALA A N 1
ATOM 656 C CA . ALA A 1 86 ? -2.548 5.438 10.255 1.00 90.62 86 ALA A CA 1
ATOM 657 C C . ALA A 1 86 ? -1.035 5.266 10.463 1.00 90.62 86 ALA A C 1
ATOM 659 O O . ALA A 1 86 ? -0.617 4.299 11.094 1.00 90.62 86 ALA A O 1
ATOM 660 N N . VAL A 1 87 ? -0.210 6.191 9.960 1.00 93.31 87 VAL A N 1
ATOM 661 C CA . VAL A 1 87 ? 1.246 6.174 10.184 1.00 93.31 87 VAL A CA 1
ATOM 662 C C . VAL A 1 87 ? 1.680 7.019 11.387 1.00 93.31 87 VAL A C 1
ATOM 664 O O . VAL A 1 87 ? 2.875 7.103 11.666 1.00 93.31 87 VAL A O 1
ATOM 667 N N . MET A 1 88 ? 0.740 7.638 12.111 1.00 93.88 88 MET A N 1
ATOM 668 C CA . MET A 1 88 ? 1.013 8.463 13.291 1.00 93.88 88 MET A CA 1
ATOM 669 C C . MET A 1 88 ? 0.552 7.752 14.578 1.00 93.88 88 MET A C 1
ATOM 671 O O . MET A 1 88 ? -0.648 7.736 14.860 1.00 93.88 88 MET A O 1
ATOM 675 N N . PRO A 1 89 ? 1.474 7.215 15.406 1.00 90.00 89 PRO A N 1
ATOM 676 C CA . PRO A 1 89 ? 1.119 6.442 16.602 1.00 90.00 89 PRO A CA 1
ATOM 677 C C . PRO A 1 89 ? 0.193 7.183 17.574 1.00 90.00 89 PRO A C 1
ATOM 679 O O . PRO A 1 89 ? -0.797 6.616 18.028 1.00 90.00 89 PRO A O 1
ATOM 682 N N . ASP A 1 90 ? 0.457 8.466 17.833 1.00 92.50 90 ASP A N 1
ATOM 683 C CA . ASP A 1 90 ? -0.339 9.274 18.768 1.00 92.50 90 ASP A CA 1
ATOM 684 C C . ASP A 1 90 ? -1.783 9.480 18.275 1.00 92.50 90 ASP A C 1
ATOM 686 O O . ASP A 1 90 ? -2.734 9.500 19.064 1.00 92.50 90 ASP A O 1
ATOM 690 N N . VAL A 1 91 ? -1.969 9.605 16.956 1.00 89.56 91 VAL A N 1
ATOM 691 C CA . VAL A 1 91 ? -3.290 9.765 16.326 1.00 89.56 91 VAL A CA 1
ATOM 692 C C . VAL A 1 91 ? -4.069 8.456 16.403 1.00 89.56 91 VAL A C 1
ATOM 694 O O . VAL A 1 91 ? -5.241 8.461 16.791 1.00 89.56 91 VAL A O 1
ATOM 697 N N . VAL A 1 92 ? -3.407 7.333 16.107 1.00 88.38 92 VAL A N 1
ATOM 698 C CA . VAL A 1 92 ? -3.978 5.984 16.243 1.00 88.38 92 VAL A CA 1
ATOM 699 C C . VAL A 1 92 ? -4.388 5.717 17.693 1.00 88.38 92 VAL A C 1
ATOM 701 O O . VAL A 1 92 ? -5.509 5.276 17.943 1.00 88.38 92 VAL A O 1
ATOM 704 N N . GLN A 1 93 ? -3.543 6.070 18.663 1.00 89.12 93 GLN A N 1
ATOM 705 C CA . GLN A 1 93 ? -3.841 5.895 20.083 1.00 89.12 93 GLN A CA 1
ATOM 706 C C . GLN A 1 93 ? -5.012 6.773 20.547 1.00 89.12 93 GLN A C 1
ATOM 708 O O . GLN A 1 93 ? -5.904 6.303 21.255 1.00 89.12 93 GLN A O 1
ATOM 713 N N . THR A 1 94 ? -5.054 8.038 20.120 1.00 89.50 94 THR A N 1
ATOM 714 C CA . THR A 1 94 ? -6.167 8.953 20.423 1.00 89.50 94 THR A CA 1
ATOM 715 C C . THR A 1 94 ? -7.484 8.416 19.866 1.00 89.50 94 THR A C 1
ATOM 717 O O . THR A 1 94 ? -8.507 8.418 20.556 1.00 89.50 94 THR A O 1
ATOM 720 N N . ARG A 1 95 ? -7.459 7.897 18.631 1.00 84.44 95 ARG A N 1
ATOM 721 C CA . ARG A 1 95 ? -8.598 7.206 18.018 1.00 84.44 95 ARG A CA 1
ATOM 722 C C . ARG A 1 95 ? -9.023 6.009 18.864 1.00 84.44 95 ARG A C 1
ATOM 724 O O . ARG A 1 95 ? -10.196 5.923 19.213 1.00 84.44 95 ARG A O 1
ATOM 731 N N . GLN A 1 96 ? -8.092 5.132 19.232 1.00 85.69 96 GLN A N 1
ATOM 732 C CA . GLN A 1 96 ? -8.368 3.951 20.053 1.00 85.69 96 GLN A CA 1
ATOM 733 C C . GLN A 1 96 ? -9.017 4.311 21.394 1.00 85.69 96 GLN A C 1
ATOM 735 O O . GLN A 1 96 ? -10.002 3.686 21.786 1.00 85.69 96 GLN A O 1
ATOM 740 N N . GLN A 1 97 ? -8.539 5.357 22.072 1.00 86.88 97 GLN A N 1
ATOM 741 C CA . GLN A 1 97 ? -9.155 5.814 23.317 1.00 86.88 97 GLN A CA 1
ATOM 742 C C . GLN A 1 97 ? -10.586 6.318 23.089 1.00 86.88 97 GLN A C 1
ATOM 744 O O . GLN A 1 97 ? -11.494 5.918 23.813 1.00 86.88 97 GLN A O 1
ATOM 749 N N . ALA A 1 98 ? -10.817 7.107 22.036 1.00 84.44 98 ALA A N 1
ATOM 750 C CA . ALA A 1 98 ? -12.159 7.568 21.688 1.00 84.44 98 ALA A CA 1
ATOM 751 C C . ALA A 1 98 ? -13.126 6.404 21.383 1.00 84.44 98 ALA A C 1
ATOM 753 O O . ALA A 1 98 ? -14.315 6.497 21.696 1.00 84.44 98 ALA A O 1
ATOM 754 N N . TYR A 1 99 ? -12.637 5.300 20.802 1.00 80.25 99 TYR A N 1
ATOM 755 C CA . TYR A 1 99 ? -13.426 4.077 20.614 1.00 80.25 99 TYR A CA 1
ATOM 756 C C . TYR A 1 99 ? -13.795 3.420 21.948 1.00 80.25 99 TYR A C 1
ATOM 758 O O . TYR A 1 99 ? -14.965 3.092 22.162 1.00 80.25 99 TYR A O 1
ATOM 766 N N . ARG A 1 100 ? -12.835 3.289 22.870 1.00 80.44 100 ARG A N 1
ATOM 767 C CA . ARG A 1 100 ? -13.078 2.728 24.210 1.00 80.44 100 ARG A CA 1
ATOM 768 C C . ARG A 1 100 ? -14.075 3.563 25.010 1.00 80.44 100 ARG A C 1
ATOM 770 O O . ARG A 1 100 ? -14.980 3.005 25.628 1.00 80.44 100 ARG A O 1
ATOM 777 N N . ASP A 1 101 ? -13.961 4.886 24.947 1.00 83.88 101 ASP A N 1
ATOM 778 C CA . ASP A 1 101 ? -14.872 5.797 25.644 1.00 83.88 101 ASP A CA 1
ATOM 779 C C . ASP A 1 101 ? -16.305 5.680 25.092 1.00 83.88 101 ASP A C 1
ATOM 781 O O . ASP A 1 101 ? -17.265 5.582 25.863 1.00 83.88 101 ASP A O 1
ATOM 785 N N . LYS A 1 102 ? -16.465 5.598 23.759 1.00 80.44 102 LYS A N 1
ATOM 786 C CA . LYS A 1 102 ? -17.771 5.350 23.117 1.00 80.44 102 LYS A CA 1
ATOM 787 C C . LYS A 1 102 ? -18.372 4.000 23.526 1.00 80.44 102 LYS A C 1
ATOM 789 O O . LYS A 1 102 ? -19.579 3.934 23.767 1.00 80.44 102 LYS A O 1
ATOM 794 N N . LEU A 1 103 ? -17.560 2.945 23.638 1.00 76.88 103 LEU A N 1
ATOM 795 C CA . LEU A 1 103 ? -18.008 1.622 24.089 1.00 76.88 103 LEU A CA 1
ATOM 796 C C . LEU A 1 103 ? -18.497 1.654 25.539 1.00 76.88 103 LEU A C 1
ATOM 798 O O . LEU A 1 103 ? -19.601 1.187 25.824 1.00 76.88 103 LEU A O 1
ATOM 802 N N . ALA A 1 104 ? -17.704 2.231 26.445 1.00 79.56 104 ALA A N 1
ATOM 803 C CA . ALA A 1 104 ? -18.071 2.357 27.852 1.00 79.56 104 ALA A CA 1
ATOM 804 C C . ALA A 1 104 ? -19.392 3.126 28.006 1.00 79.56 104 ALA A C 1
ATOM 806 O O . ALA A 1 104 ? -20.269 2.730 28.777 1.00 79.56 104 ALA A O 1
ATOM 807 N N . GLN A 1 105 ? -19.579 4.182 27.209 1.00 82.12 105 GLN A N 1
ATOM 808 C CA . GLN A 1 105 ? -20.819 4.947 27.189 1.00 82.12 105 GLN A CA 1
ATOM 809 C C . GLN A 1 105 ? -22.009 4.126 26.663 1.00 82.12 105 GLN A C 1
ATOM 811 O O . GLN A 1 105 ? -23.099 4.203 27.233 1.00 82.12 105 GLN A O 1
ATOM 816 N N . GLN A 1 106 ? -21.821 3.309 25.620 1.00 78.31 106 GLN A N 1
ATOM 817 C CA . GLN A 1 106 ? -22.874 2.446 25.075 1.00 78.31 106 GLN A CA 1
ATOM 818 C C . GLN A 1 106 ? -23.269 1.325 26.048 1.00 78.31 106 GLN A C 1
ATOM 820 O O . GLN A 1 106 ? -24.460 1.064 26.223 1.00 78.31 106 GLN A O 1
ATOM 825 N N . GLN A 1 107 ? -22.300 0.698 26.721 1.00 78.31 107 GLN A N 1
ATOM 826 C CA . GLN A 1 107 ? -22.554 -0.319 27.746 1.00 78.31 107 GLN A CA 1
ATOM 827 C C . GLN A 1 107 ? -23.280 0.272 28.960 1.00 78.31 107 GLN A C 1
ATOM 829 O O . GLN A 1 107 ? -24.265 -0.302 29.426 1.00 78.31 107 GLN A O 1
ATOM 834 N N . ALA A 1 108 ? -22.855 1.448 29.434 1.00 82.25 108 ALA A N 1
ATOM 835 C CA . ALA A 1 108 ? -23.531 2.152 30.521 1.00 82.25 108 ALA A CA 1
ATOM 836 C C . ALA A 1 108 ? -24.978 2.523 30.149 1.00 82.25 108 ALA A C 1
ATOM 838 O O . ALA A 1 108 ? -25.892 2.332 30.952 1.00 82.25 108 ALA A O 1
ATOM 839 N N . ALA A 1 109 ? -25.208 2.991 28.916 1.00 83.00 109 ALA A N 1
ATOM 840 C CA . ALA A 1 109 ? -26.546 3.298 28.418 1.00 83.00 109 ALA A CA 1
ATOM 841 C C . ALA A 1 109 ? -27.433 2.044 28.307 1.00 83.00 109 ALA A C 1
ATOM 843 O O . ALA A 1 109 ? -28.596 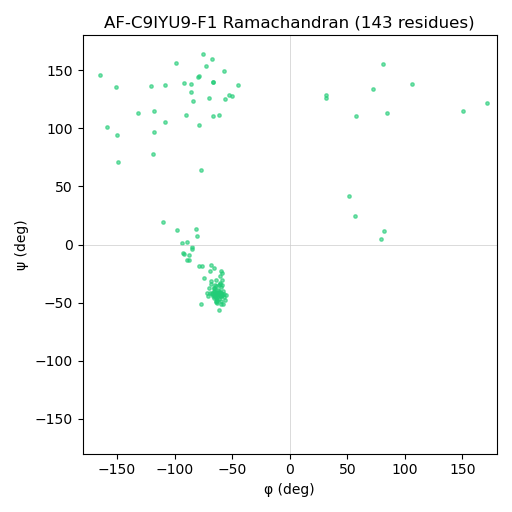2.078 28.710 1.00 83.00 109 ALA A O 1
ATOM 844 N N . ALA A 1 110 ? -26.891 0.926 27.812 1.00 82.69 110 ALA A N 1
ATOM 845 C CA . ALA A 1 110 ? -27.612 -0.344 27.722 1.00 82.69 110 ALA A CA 1
ATOM 846 C C . ALA A 1 110 ? -27.973 -0.905 29.109 1.00 82.69 110 ALA A C 1
ATOM 848 O O . ALA A 1 110 ? -29.110 -1.328 29.325 1.00 82.69 110 ALA A O 1
ATOM 849 N N . ALA A 1 111 ? -27.047 -0.849 30.072 1.00 83.19 111 ALA A N 1
ATOM 850 C CA . ALA A 1 111 ? -27.293 -1.270 31.450 1.00 83.19 111 ALA A CA 1
ATOM 851 C C . ALA A 1 111 ? -28.359 -0.398 32.139 1.00 83.19 111 ALA A C 1
ATOM 853 O O . ALA A 1 111 ? -29.255 -0.925 32.802 1.00 83.19 111 ALA A O 1
ATOM 854 N N . ALA A 1 112 ? -28.317 0.924 31.936 1.00 83.88 112 ALA A N 1
ATOM 855 C CA . ALA A 1 112 ? -29.329 1.843 32.455 1.00 83.88 112 ALA A CA 1
ATOM 856 C C . ALA A 1 112 ? -30.721 1.572 31.855 1.00 83.88 112 ALA A C 1
ATOM 858 O O . ALA A 1 112 ? -31.715 1.560 32.584 1.00 83.88 112 ALA A O 1
ATOM 859 N N . ALA A 1 113 ? -30.801 1.293 30.548 1.00 84.06 113 ALA A N 1
ATOM 860 C CA . ALA A 1 113 ? -32.053 0.932 29.883 1.00 84.06 113 ALA A CA 1
ATOM 861 C C . ALA A 1 113 ? -32.627 -0.400 30.402 1.00 84.06 113 ALA A C 1
ATOM 863 O O . ALA A 1 113 ? -33.826 -0.492 30.666 1.00 84.06 113 ALA A O 1
ATOM 864 N N . ALA A 1 114 ? -31.779 -1.413 30.617 1.00 83.19 114 ALA A N 1
ATOM 865 C CA . ALA A 1 114 ? -32.193 -2.695 31.188 1.00 83.19 114 ALA A CA 1
ATOM 866 C C . ALA A 1 114 ? -32.704 -2.553 32.636 1.00 83.19 114 ALA A C 1
ATOM 868 O O . ALA A 1 114 ? -33.734 -3.130 32.989 1.00 83.19 114 ALA A O 1
ATOM 869 N N . ALA A 1 115 ? -32.039 -1.737 33.462 1.00 82.44 115 ALA A N 1
ATOM 870 C CA . ALA A 1 115 ? -32.472 -1.456 34.831 1.00 82.44 115 ALA A CA 1
ATOM 871 C C . ALA A 1 115 ? -33.816 -0.702 34.885 1.00 82.44 115 ALA A C 1
ATOM 873 O O . ALA A 1 115 ? -34.659 -0.996 35.735 1.00 82.44 115 ALA A O 1
ATOM 874 N N . ALA A 1 116 ? -34.050 0.234 33.957 1.00 80.56 116 ALA A N 1
ATOM 875 C CA . ALA A 1 116 ? -35.323 0.948 33.836 1.00 80.56 116 ALA A CA 1
ATOM 876 C C . ALA A 1 116 ? -36.479 0.038 33.372 1.00 80.56 116 ALA A C 1
ATOM 878 O O . ALA A 1 116 ? -37.611 0.209 33.819 1.00 80.56 116 ALA A O 1
ATOM 879 N N . ALA A 1 117 ? -36.207 -0.955 32.518 1.00 76.50 117 ALA A N 1
ATOM 880 C CA . ALA A 1 117 ? -37.207 -1.939 32.104 1.00 76.50 117 ALA A CA 1
ATOM 881 C C . ALA A 1 117 ? -37.589 -2.905 33.246 1.00 76.50 117 ALA A C 1
ATOM 883 O O . ALA A 1 117 ? -38.762 -3.246 33.403 1.00 76.50 117 ALA A O 1
ATOM 884 N N . ALA A 1 118 ? -36.626 -3.304 34.084 1.00 72.19 118 ALA A N 1
ATOM 885 C CA . ALA A 1 118 ? -36.867 -4.200 35.218 1.00 72.19 118 ALA A CA 1
ATOM 886 C C . ALA A 1 118 ? -37.715 -3.559 36.338 1.00 72.19 118 ALA A C 1
ATOM 888 O O . ALA A 1 118 ? -38.491 -4.251 36.999 1.00 72.19 118 ALA A O 1
ATOM 889 N N . SER A 1 119 ? -37.619 -2.241 36.544 1.00 63.25 119 SER A N 1
ATOM 890 C CA . SER A 1 119 ? -38.375 -1.534 37.590 1.00 63.25 119 SER A CA 1
ATOM 891 C C . SER A 1 119 ? -39.859 -1.313 37.256 1.00 63.25 119 SER A C 1
ATOM 893 O O . SER A 1 119 ? -40.660 -1.125 38.171 1.00 63.25 119 SER A O 1
ATOM 895 N N . GLN A 1 120 ? -40.273 -1.411 35.985 1.00 58.50 120 GLN A N 1
ATOM 896 C CA . GLN A 1 120 ? -41.690 -1.325 35.593 1.00 58.50 120 GLN A CA 1
ATOM 897 C C . GLN A 1 120 ? -42.487 -2.620 35.833 1.00 58.50 120 GLN A C 1
ATOM 899 O O . GLN A 1 120 ? -43.712 -2.567 35.927 1.00 58.50 120 GLN A O 1
ATOM 904 N N . GLN A 1 121 ? -41.833 -3.778 35.990 1.00 52.78 121 GLN A N 1
ATOM 905 C CA . GLN A 1 121 ? -42.520 -5.067 36.171 1.00 52.78 121 GLN A CA 1
ATOM 906 C C . GLN A 1 121 ? -42.849 -5.394 37.647 1.00 52.78 121 GLN A C 1
ATOM 908 O O . GLN A 1 121 ? -43.592 -6.335 37.919 1.00 52.78 121 GLN A O 1
ATOM 913 N N . GLY A 1 122 ? -42.340 -4.605 38.605 1.00 48.44 122 GLY A N 1
ATOM 914 C CA . GLY A 1 122 ? -42.499 -4.830 40.051 1.00 48.44 122 GLY A CA 1
ATOM 915 C C . GLY A 1 122 ? -43.700 -4.152 40.734 1.00 48.44 122 GLY A C 1
ATOM 916 O O . GLY A 1 122 ? -43.970 -4.456 41.892 1.00 48.44 122 GLY A O 1
ATOM 917 N N . SER A 1 123 ? -44.446 -3.267 40.060 1.00 47.50 123 SER A N 1
ATOM 918 C CA . SER A 1 123 ? -45.465 -2.410 40.714 1.00 47.50 123 SER A CA 1
ATOM 919 C C . SER A 1 123 ? -46.923 -2.897 40.641 1.00 47.50 123 SER A C 1
ATOM 921 O O . SER A 1 123 ? -47.826 -2.139 40.979 1.00 47.50 123 SER A O 1
ATOM 923 N N . ALA A 1 124 ? -47.204 -4.143 40.238 1.00 48.91 124 ALA A N 1
ATOM 924 C CA . ALA A 1 124 ? -48.586 -4.619 40.033 1.00 48.91 124 ALA A CA 1
ATOM 925 C C . ALA A 1 124 ? -49.104 -5.653 41.056 1.00 48.91 124 ALA A C 1
ATOM 927 O O . ALA A 1 124 ? -50.061 -6.369 40.761 1.00 48.91 124 ALA A O 1
ATOM 928 N N . LYS A 1 125 ? -48.504 -5.786 42.250 1.00 52.06 125 LYS A N 1
ATOM 929 C CA . LYS A 1 125 ? -49.005 -6.764 43.235 1.00 52.06 125 LYS A CA 1
ATOM 930 C C . LYS A 1 125 ? -48.786 -6.355 44.691 1.00 52.06 125 LYS A C 1
ATOM 932 O O . LYS A 1 125 ? -47.994 -6.965 45.397 1.00 52.06 125 LYS A O 1
ATOM 937 N N . ASN A 1 126 ? -49.518 -5.347 45.159 1.00 49.62 126 ASN A N 1
ATOM 938 C CA . ASN A 1 126 ? -49.827 -5.259 46.585 1.00 49.62 126 ASN A CA 1
ATOM 939 C C . ASN A 1 126 ? -51.180 -4.564 46.793 1.00 49.62 126 ASN A C 1
ATOM 941 O O . ASN A 1 126 ? -51.273 -3.342 46.776 1.00 49.62 126 ASN A O 1
ATOM 945 N N . GLY A 1 127 ? -52.234 -5.373 46.903 1.00 44.44 127 GLY A N 1
ATOM 946 C CA . GLY A 1 127 ? -53.575 -4.963 47.309 1.00 44.44 127 GLY A CA 1
ATOM 947 C C . GLY A 1 127 ? -54.042 -5.939 48.382 1.00 44.44 127 GLY A C 1
ATOM 948 O O . GLY A 1 127 ? -54.153 -7.133 48.117 1.00 44.44 127 GLY A O 1
ATOM 949 N N . GLU A 1 128 ? -54.185 -5.413 49.592 1.00 43.56 128 GLU A N 1
ATOM 950 C CA . GLU A 1 128 ? -54.423 -6.063 50.881 1.00 43.56 128 GLU A CA 1
ATOM 951 C C . GLU A 1 128 ? -55.497 -7.162 50.886 1.00 43.56 128 GLU A C 1
ATOM 953 O O . GLU A 1 128 ? -56.597 -6.988 50.369 1.00 43.56 128 GLU A O 1
ATOM 958 N N . ASN A 1 129 ? -55.201 -8.273 51.569 1.00 46.66 129 ASN A N 1
ATOM 959 C CA . ASN A 1 129 ? -56.193 -9.261 51.987 1.00 46.66 129 ASN A CA 1
ATOM 960 C C . ASN A 1 129 ? -56.204 -9.322 53.520 1.00 46.66 129 ASN A C 1
ATOM 962 O O . ASN A 1 129 ? -55.373 -10.003 54.126 1.00 46.66 129 ASN A O 1
ATOM 966 N N . THR A 1 130 ? -57.136 -8.602 54.143 1.00 42.84 130 THR A N 1
ATOM 967 C CA . THR A 1 130 ? -57.400 -8.647 55.586 1.00 42.84 130 THR A CA 1
ATOM 968 C C . THR A 1 130 ? -58.826 -9.132 55.874 1.00 42.84 130 THR A C 1
ATOM 970 O O . THR A 1 130 ? -59.807 -8.482 55.547 1.00 42.84 130 THR A O 1
ATOM 973 N N . ALA A 1 131 ? -58.873 -10.306 56.514 1.00 43.34 131 ALA A N 1
ATOM 974 C CA . ALA A 1 131 ? -59.739 -10.724 57.625 1.00 43.34 131 ALA A CA 1
ATOM 975 C C . ALA A 1 131 ? -61.288 -10.690 57.520 1.00 43.34 131 ALA A C 1
ATOM 977 O O . ALA A 1 131 ? -61.921 -9.649 57.621 1.00 43.34 131 ALA A O 1
ATOM 978 N N . ASN A 1 132 ? -61.851 -11.909 57.492 1.00 46.06 132 ASN A N 1
ATOM 979 C CA . ASN A 1 132 ? -62.974 -12.466 58.274 1.00 46.06 132 ASN A CA 1
ATOM 980 C C . ASN A 1 132 ? -64.139 -11.573 58.753 1.00 46.06 132 ASN A C 1
ATOM 982 O O . ASN A 1 132 ? -63.969 -10.700 59.599 1.00 46.06 132 ASN A O 1
ATOM 986 N N . GLY A 1 133 ? -65.355 -12.007 58.403 1.00 40.59 133 GLY A N 1
ATOM 987 C CA . GLY A 1 133 ? -66.593 -11.730 59.133 1.00 40.59 133 GLY A CA 1
ATOM 988 C C . GLY A 1 133 ? -67.661 -12.772 58.792 1.00 40.59 133 GLY A C 1
ATOM 989 O O . GLY A 1 133 ? -68.263 -12.713 57.724 1.00 40.59 133 GLY A O 1
ATOM 990 N N . GLU A 1 134 ? -67.857 -13.752 59.675 1.00 50.31 134 GLU A N 1
ATOM 991 C CA . GLU A 1 134 ? -69.043 -14.612 59.692 1.00 50.31 134 GLU A CA 1
ATOM 992 C C . GLU A 1 134 ? -70.251 -13.776 60.142 1.00 50.31 134 GLU A C 1
ATOM 994 O O . GLU A 1 134 ? -70.216 -13.224 61.237 1.00 50.31 134 GLU A O 1
ATOM 999 N N . GLU A 1 135 ? -71.342 -13.740 59.371 1.00 42.50 135 GLU A N 1
ATOM 1000 C CA . GLU A 1 135 ? -72.679 -13.703 59.969 1.00 42.50 135 GLU A CA 1
ATOM 1001 C C . GLU A 1 135 ? -73.723 -14.355 59.055 1.00 42.50 135 GLU A C 1
ATOM 1003 O O . GLU A 1 135 ? -73.757 -14.207 57.835 1.00 42.50 135 GLU A O 1
ATOM 1008 N N . ASN A 1 136 ? -74.540 -15.151 59.720 1.00 41.47 136 ASN A N 1
ATOM 1009 C CA . ASN A 1 136 ? -75.569 -16.052 59.259 1.00 41.47 136 ASN A CA 1
ATOM 1010 C C . ASN A 1 136 ? -76.909 -15.289 59.238 1.00 41.47 136 ASN A C 1
ATOM 1012 O O . ASN A 1 136 ? -77.199 -14.604 60.214 1.00 41.47 136 ASN A O 1
ATOM 1016 N N . GLY A 1 137 ? -77.770 -15.447 58.221 1.00 41.38 137 GLY A N 1
ATOM 1017 C CA . GLY A 1 137 ? -79.187 -15.086 58.393 1.00 41.38 137 GLY A CA 1
ATOM 1018 C C . GLY A 1 137 ? -79.993 -14.611 57.178 1.00 41.38 137 GLY A C 1
ATOM 1019 O O . GLY A 1 137 ? -79.847 -13.487 56.722 1.00 41.38 137 GLY A O 1
ATOM 1020 N N . ALA A 1 138 ? -80.986 -15.440 56.836 1.00 40.75 138 ALA A N 1
ATOM 1021 C CA . ALA A 1 138 ? -82.347 -15.084 56.404 1.00 40.75 138 ALA A CA 1
ATOM 1022 C C . ALA A 1 138 ? -82.653 -14.735 54.923 1.00 40.75 138 ALA A C 1
ATOM 1024 O O . ALA A 1 138 ? -82.294 -13.689 54.402 1.00 40.75 138 ALA A O 1
ATOM 1025 N N . HIS A 1 139 ? -83.450 -15.638 54.320 1.00 49.25 139 HIS A N 1
ATOM 1026 C CA . HIS A 1 139 ? -84.663 -15.428 53.499 1.00 49.25 139 HIS A CA 1
ATOM 1027 C C . HIS A 1 139 ? -84.770 -14.147 52.639 1.00 49.25 139 HIS A C 1
ATOM 1029 O O . HIS A 1 139 ? -84.781 -13.032 53.140 1.00 49.25 139 HIS A O 1
ATOM 1035 N N . THR A 1 140 ? -85.080 -14.266 51.343 1.00 46.03 140 THR A N 1
ATOM 1036 C CA . THR A 1 140 ? -86.486 -14.311 50.887 1.00 46.03 140 THR A CA 1
ATOM 1037 C C . THR A 1 140 ? -86.635 -14.820 49.445 1.00 46.03 140 THR A C 1
ATOM 1039 O O . THR A 1 140 ? -85.809 -14.575 48.573 1.00 46.03 140 THR A O 1
ATOM 1042 N N . ILE A 1 141 ? -87.744 -15.531 49.225 1.00 49.41 141 ILE A N 1
ATOM 1043 C CA . ILE A 1 141 ? -88.312 -15.970 47.943 1.00 49.41 141 ILE A CA 1
ATOM 1044 C C . ILE A 1 141 ? -89.197 -14.845 47.379 1.00 49.41 141 ILE A C 1
ATOM 1046 O O . ILE A 1 141 ? -89.984 -14.298 48.147 1.00 49.41 141 ILE A O 1
ATOM 1050 N N . ALA A 1 142 ? -89.131 -14.578 46.067 1.00 42.47 142 ALA A N 1
ATOM 1051 C CA . ALA A 1 142 ? -90.244 -14.245 45.141 1.00 42.47 142 ALA A CA 1
ATOM 1052 C C . ALA A 1 142 ? -89.628 -13.811 43.784 1.00 42.47 142 ALA A C 1
ATOM 1054 O O . ALA A 1 142 ? -88.740 -12.970 43.799 1.00 42.47 142 ALA A O 1
ATOM 1055 N N . ASN A 1 143 ? -89.864 -14.390 42.600 1.00 43.69 143 ASN A N 1
ATOM 1056 C CA . ASN A 1 143 ? -91.046 -14.823 41.831 1.00 43.69 143 ASN A CA 1
ATOM 1057 C C . ASN A 1 143 ? -91.338 -13.878 40.635 1.00 43.69 143 ASN A C 1
ATOM 1059 O O . ASN A 1 143 ? -91.342 -12.663 40.807 1.00 43.69 143 ASN A O 1
ATOM 1063 N N . ASN A 1 144 ? -91.689 -14.501 39.496 1.00 41.25 144 ASN A N 1
ATOM 1064 C CA . ASN A 1 144 ? -92.258 -13.985 38.231 1.00 41.25 144 ASN A CA 1
ATOM 1065 C C . ASN A 1 144 ? -91.318 -13.176 37.305 1.00 41.25 144 ASN A C 1
ATOM 1067 O O . ASN A 1 144 ? -90.606 -12.293 37.764 1.00 41.25 144 ASN A O 1
ATOM 1071 N N . HIS A 1 145 ? -91.262 -13.401 35.987 1.00 42.38 145 HIS A N 1
ATOM 1072 C CA . HIS A 1 145 ? -92.274 -13.859 35.017 1.00 42.38 145 HIS A CA 1
ATOM 1073 C C . HIS A 1 145 ? -91.704 -14.815 33.959 1.00 42.38 145 HIS A C 1
ATOM 1075 O O . HIS A 1 145 ? -90.494 -14.706 33.664 1.00 42.38 145 HIS A O 1
#

Radius of gyration: 36.24 Å; Cα contacts (8 Å, |Δi|>4): 60; chains: 1; bounding box: 112×26×76 Å

Foldseek 3Di:
DDDDLLNVLLLVLLVCVLVVVVVCNVVSCVVSVNVPRPDDPVPQDHCNNVVVLVVLQVVLVQVLQADPVRDGDPDDDDPRDDSVLSVPPVSSVVSSVVNVVVVVVVVVVVVVVVVVVVVVVPPDDDDDDDDDDDDDDDDDDDDDD

Nearest PDB structures (foldseek):
  2xtd-assembly1_A-2  TM=9.836E-01  e=9.525E-07  Homo sapiens
  2xtc-assembly1_A-2  TM=8.930E-01  e=2.391E-07  Homo sapiens
  2xte-assembly1_B  TM=9.884E-01  e=1.849E-06  Homo sapiens
  2xte-assembly1_J  TM=9.853E-01  e=1.750E-06  Homo sapiens
  2xte-assembly3_G  TM=9.748E-01  e=3.215E-06  Homo sapiens

Organism: Homo sapiens (NCBI:txid9606)

InterPro domains:
  IPR006594 LIS1 homology motif [PF08513] (6-32)
  IPR006594 LIS1 homology motif [PS50896] (4-36)
  IPR006594 LIS1 homology motif [SM00667] (4-36)
  IPR045183 F-box-like/WD repeat-containing protein Ebi-like [PTHR22846] (3-119)

Secondary structure (DSSP, 8-state):
----HHHHHHHHHHHHHHTT-HHHHHHHHHHTTGGG----GGGS-TTHHHHHHHHHHHHHHHHHHB-TTS-B--SS---PPPHHHHT-HHHHHHHHHHHHHHHHHHHHHHHHHHHHHHHHSSSS---------------------